Protein AF-A0A535NUN8-F1 (afdb_monomer)

Mean predicted aligned error: 3.13 Å

Solvent-accessible surface area (backbone atoms only — not comparable to full-atom values): 2850 Å² total; per-residue (Å²): 131,73,96,74,72,58,58,35,29,78,53,40,96,77,41,97,82,55,52,74,63,30,52,72,42,62,43,64,77,38,77,73,47,95,97,39,71,44,62,48,90,84,109

pLDDT: mean 94.07, std 6.94, range [66.06, 97.94]

Secondary structure (DSSP, 8-state):
--SSPPSS-TTTTT-TT--THHHHSPPPEEEEETTEEEE-TT-

Radius of gyration: 10.96 Å; 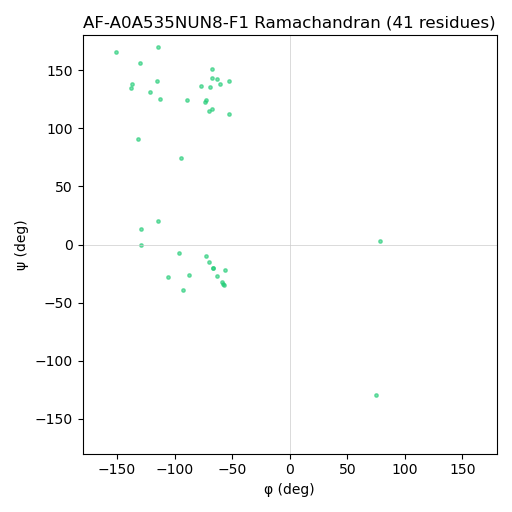Cα contacts (8 Å, |Δi|>4): 49; chains: 1; bounding box: 30×18×26 Å

Sequence (43 aa):
SPTNPPSGCHFRTRCPIATDYCAEVEPPLREVTKGQFAACHYA

Nearest PDB structures (foldseek):
  4fwi-assembly1_B  TM=9.145E-01  e=1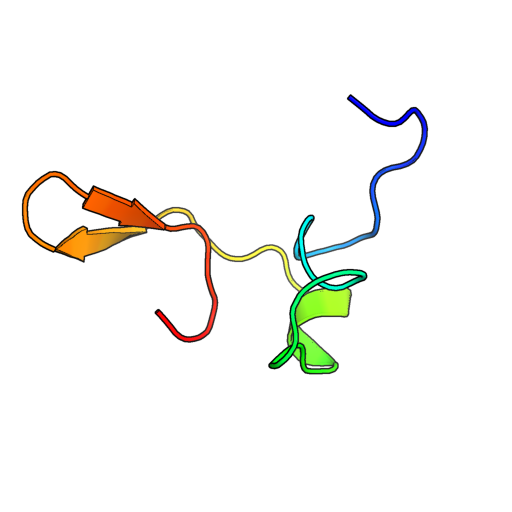.344E-03  Caldanaerobacter subterraneus subsp. tengcongensis MB4
  8j5t-assembly1_D  TM=8.666E-01  e=3.118E-02  Mycobacterium tuberculosis H37Rv
  8j5r-assembly1_D  TM=8.748E-01  e=3.436E-01  Mycobacterium tuberculosis H37Rv
  4ili-assembly1_A  TM=3.080E-01  e=5.726E+00  Saccharomyces cerevisiae S288C

Foldseek 3Di:
DDPDQQAAASCQVPDPPHDPNNRHHHADWDDPDVPDTDSDPPD

Structure (mmCIF, N/CA/C/O backbone):
data_AF-A0A535NUN8-F1
#
_entry.id   AF-A0A535NUN8-F1
#
loop_
_atom_site.group_PDB
_atom_site.id
_atom_site.type_symbol
_atom_site.label_atom_id
_atom_site.label_alt_id
_atom_site.label_comp_id
_atom_site.label_asym_id
_atom_site.label_entity_id
_atom_site.label_seq_id
_atom_site.pdbx_PDB_ins_code
_atom_site.Cartn_x
_atom_site.Cartn_y
_atom_site.Cartn_z
_atom_site.occupancy
_atom_site.B_iso_or_equiv
_atom_site.auth_seq_id
_atom_site.auth_comp_id
_atom_site.auth_asym_id
_atom_site.auth_atom_id
_atom_site.pdbx_PDB_model_num
ATOM 1 N N 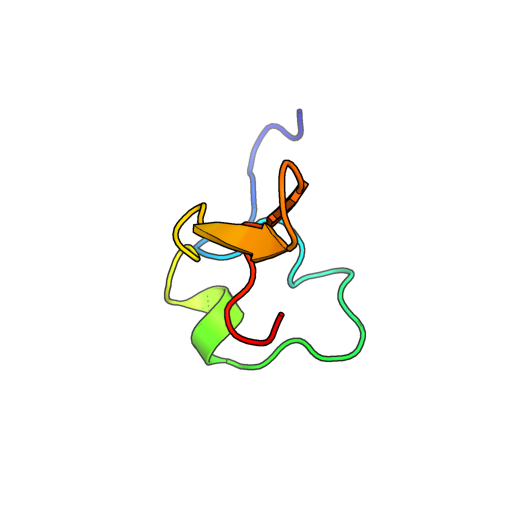. SER A 1 1 ? 15.586 -4.618 9.944 1.00 66.06 1 SER A N 1
ATOM 2 C CA . SER A 1 1 ? 15.061 -4.157 8.642 1.00 66.06 1 SER A CA 1
ATOM 3 C C . SER A 1 1 ? 15.984 -4.622 7.528 1.00 66.06 1 SER A C 1
ATOM 5 O O . SER A 1 1 ? 17.175 -4.726 7.804 1.00 66.06 1 SER A O 1
ATOM 7 N N . PRO A 1 2 ? 15.476 -4.973 6.331 1.00 69.56 2 PRO A N 1
ATOM 8 C CA . PRO A 1 2 ? 16.313 -5.457 5.231 1.00 69.56 2 PRO A CA 1
ATOM 9 C C . PRO A 1 2 ? 17.301 -4.380 4.766 1.00 69.56 2 PRO A C 1
ATOM 11 O O . PRO A 1 2 ? 16.950 -3.205 4.727 1.00 69.56 2 PRO A O 1
ATOM 14 N N . THR A 1 3 ? 18.518 -4.794 4.408 1.00 83.19 3 THR A N 1
ATOM 15 C CA . THR A 1 3 ? 19.629 -3.903 4.023 1.00 83.19 3 THR A CA 1
ATOM 16 C C . THR A 1 3 ? 19.334 -3.089 2.761 1.00 83.19 3 THR A C 1
ATOM 18 O O . THR A 1 3 ? 19.847 -1.988 2.623 1.00 83.19 3 THR A O 1
ATOM 21 N N . ASN A 1 4 ? 18.469 -3.601 1.877 1.00 82.69 4 ASN A N 1
ATOM 22 C CA . ASN A 1 4 ? 17.992 -2.913 0.678 1.00 82.69 4 ASN A CA 1
ATOM 23 C C . ASN A 1 4 ? 16.461 -3.024 0.605 1.00 82.69 4 ASN A C 1
ATOM 25 O O . ASN A 1 4 ? 15.945 -4.026 0.098 1.00 82.69 4 ASN A O 1
ATOM 29 N N . PRO A 1 5 ? 15.710 -2.062 1.169 1.00 84.75 5 PRO A N 1
ATOM 30 C CA . PRO A 1 5 ? 14.262 -2.057 1.048 1.00 84.75 5 PRO A CA 1
ATOM 31 C C . PRO A 1 5 ? 13.845 -1.797 -0.406 1.00 84.75 5 PRO A C 1
ATOM 33 O O . PRO A 1 5 ? 14.552 -1.118 -1.153 1.00 84.75 5 PRO A O 1
ATOM 36 N N . PRO A 1 6 ? 12.686 -2.319 -0.826 1.00 89.50 6 PRO A N 1
ATOM 37 C CA . PRO A 1 6 ? 12.223 -2.122 -2.185 1.00 89.50 6 PRO A CA 1
ATOM 38 C C . PRO A 1 6 ? 11.648 -0.681 -2.310 1.00 89.50 6 PRO A C 1
ATOM 40 O O . PRO A 1 6 ? 10.910 -0.240 -1.436 1.00 89.50 6 PRO A O 1
ATOM 43 N N . SER A 1 7 ? 11.956 0.057 -3.390 1.00 94.12 7 SER A N 1
ATOM 44 C CA . SER A 1 7 ? 11.527 1.463 -3.656 1.00 94.12 7 SER A CA 1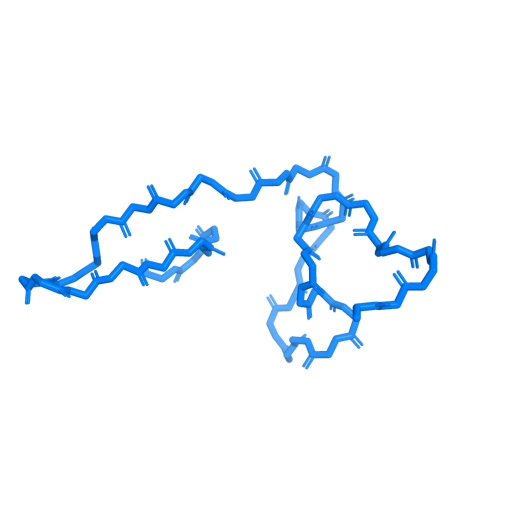
ATOM 45 C C . SER A 1 7 ? 10.016 1.746 -3.555 1.00 94.12 7 SER A C 1
ATOM 47 O O . SER A 1 7 ? 9.223 0.954 -4.030 1.00 94.12 7 SER A O 1
ATOM 49 N N . GLY A 1 8 ? 9.560 2.874 -3.022 1.00 96.25 8 GLY A N 1
ATOM 50 C CA . GLY A 1 8 ? 8.116 3.119 -2.892 1.00 96.25 8 GLY A CA 1
ATOM 51 C C . GLY A 1 8 ? 7.498 2.295 -1.754 1.00 96.25 8 GLY A C 1
ATOM 52 O O . GLY A 1 8 ? 8.003 2.304 -0.637 1.00 96.25 8 GLY A O 1
ATOM 53 N N . CYS A 1 9 ? 6.403 1.568 -1.991 1.00 97.00 9 CYS A N 1
ATOM 54 C CA . CYS A 1 9 ? 5.762 0.766 -0.947 1.00 97.00 9 CYS A CA 1
ATOM 55 C C . CYS A 1 9 ? 6.649 -0.412 -0.500 1.00 97.00 9 CYS A C 1
ATOM 57 O O . CYS A 1 9 ? 6.871 -1.379 -1.241 1.00 97.00 9 CYS A O 1
ATOM 59 N N . HIS A 1 10 ? 7.045 -0.388 0.776 1.00 95.00 10 HIS A N 1
ATOM 60 C CA . HIS A 1 10 ? 7.815 -1.443 1.445 1.00 95.00 10 HIS A CA 1
ATOM 61 C C . HIS A 1 10 ? 7.170 -2.838 1.402 1.00 95.00 10 HIS A C 1
ATOM 63 O O . HIS A 1 10 ? 7.853 -3.846 1.587 1.00 95.00 10 HIS A O 1
ATOM 69 N N . PHE A 1 11 ? 5.853 -2.916 1.202 1.00 95.31 11 PHE A N 1
ATOM 70 C CA . PHE A 1 11 ? 5.106 -4.172 1.187 1.00 95.31 11 PHE A CA 1
ATOM 71 C C . PHE A 1 11 ? 4.875 -4.728 -0.220 1.00 95.31 11 PHE A C 1
ATOM 73 O O . PHE A 1 11 ? 4.401 -5.855 -0.325 1.00 95.31 11 PHE A O 1
ATOM 80 N N . ARG A 1 12 ? 5.208 -4.005 -1.301 1.00 95.69 12 ARG A N 1
ATOM 81 C CA . ARG A 1 12 ? 4.780 -4.391 -2.660 1.00 95.69 12 ARG A CA 1
ATOM 82 C C . ARG A 1 12 ? 5.223 -5.790 -3.094 1.00 95.69 12 ARG A C 1
ATOM 84 O O . ARG A 1 12 ? 4.481 -6.462 -3.788 1.00 95.69 12 ARG A O 1
ATOM 91 N N . THR A 1 13 ? 6.399 -6.249 -2.661 1.00 94.88 13 THR A N 1
ATOM 92 C CA . THR A 1 13 ? 6.948 -7.561 -3.053 1.00 94.88 13 THR A CA 1
ATOM 93 C C . THR A 1 13 ? 6.222 -8.732 -2.391 1.00 94.88 13 THR A C 1
ATOM 95 O O . THR A 1 13 ? 6.450 -9.880 -2.754 1.00 94.88 13 THR A O 1
ATOM 98 N N . ARG A 1 14 ? 5.356 -8.447 -1.412 1.00 95.50 14 ARG A N 1
ATOM 99 C CA . ARG A 1 14 ? 4.567 -9.420 -0.645 1.00 95.50 14 ARG A CA 1
ATOM 100 C C . ARG A 1 14 ? 3.071 -9.091 -0.595 1.00 95.50 14 ARG A C 1
ATOM 102 O O . ARG A 1 14 ? 2.318 -9.805 0.057 1.00 95.50 14 ARG A O 1
ATOM 109 N N . CYS A 1 15 ? 2.638 -7.997 -1.219 1.00 97.00 15 CYS A N 1
ATOM 110 C CA . CYS A 1 15 ? 1.249 -7.553 -1.200 1.00 97.00 15 CYS A CA 1
ATOM 111 C C . CYS A 1 15 ? 0.491 -8.206 -2.369 1.00 97.00 15 CYS A C 1
ATOM 113 O O . CYS A 1 15 ? 0.908 -8.025 -3.512 1.00 97.00 15 CYS A O 1
ATOM 115 N N . PRO A 1 16 ? -0.624 -8.922 -2.127 1.00 97.06 16 PRO A N 1
ATOM 116 C CA . PRO A 1 16 ? -1.356 -9.622 -3.187 1.00 97.06 16 PRO A CA 1
ATOM 117 C C . PRO A 1 16 ? -2.092 -8.681 -4.153 1.00 97.06 16 PRO A C 1
ATOM 119 O O . PRO A 1 16 ? -2.509 -9.117 -5.219 1.00 97.06 16 PRO A O 1
ATOM 122 N N . ILE A 1 17 ? -2.255 -7.406 -3.786 1.00 97.06 17 ILE A N 1
ATOM 123 C CA . ILE A 1 17 ? -2.926 -6.368 -4.587 1.00 97.06 17 ILE A CA 1
ATOM 124 C C . ILE A 1 17 ? -1.960 -5.258 -5.031 1.00 97.06 17 ILE A C 1
ATOM 126 O O . ILE A 1 17 ? -2.380 -4.133 -5.293 1.00 97.06 17 ILE A O 1
ATOM 130 N N . ALA A 1 18 ? -0.650 -5.524 -5.038 1.00 97.38 18 ALA A N 1
ATOM 131 C CA . ALA A 1 18 ? 0.331 -4.539 -5.480 1.00 97.38 18 ALA A CA 1
ATOM 132 C C . ALA A 1 18 ? 0.102 -4.142 -6.946 1.00 97.38 18 ALA A C 1
ATOM 134 O O . ALA A 1 18 ? -0.136 -4.992 -7.800 1.00 97.38 18 ALA A O 1
ATOM 135 N N . THR A 1 19 ? 0.225 -2.847 -7.225 1.00 97.50 19 THR A N 1
ATOM 136 C CA . THR A 1 19 ? 0.211 -2.274 -8.574 1.00 97.50 19 THR A CA 1
ATOM 137 C C . THR A 1 19 ? 1.574 -1.659 -8.884 1.00 97.50 19 THR A C 1
ATOM 139 O O . THR A 1 19 ? 2.394 -1.480 -7.978 1.00 97.50 19 THR A O 1
ATOM 142 N N . ASP A 1 20 ? 1.810 -1.280 -10.140 1.00 97.62 20 ASP A N 1
ATOM 143 C CA . ASP A 1 20 ? 3.046 -0.592 -10.544 1.00 97.62 20 ASP A CA 1
ATOM 144 C C . ASP A 1 20 ? 3.266 0.705 -9.750 1.00 97.62 20 ASP A C 1
ATOM 146 O O . ASP A 1 20 ? 4.377 0.998 -9.307 1.00 97.62 20 ASP A O 1
ATOM 150 N N . TYR A 1 21 ? 2.181 1.409 -9.416 1.00 97.75 21 TYR A N 1
ATOM 151 C CA . TYR A 1 21 ? 2.225 2.614 -8.588 1.00 97.75 21 TYR A CA 1
ATOM 152 C C . TYR A 1 21 ? 2.828 2.364 -7.194 1.00 97.75 21 TYR A C 1
ATOM 154 O O . TYR A 1 21 ? 3.536 3.211 -6.647 1.00 97.75 21 TYR A O 1
ATOM 162 N N . CYS A 1 22 ? 2.631 1.167 -6.628 1.00 97.94 22 CYS A N 1
ATOM 163 C CA . CYS A 1 22 ? 3.254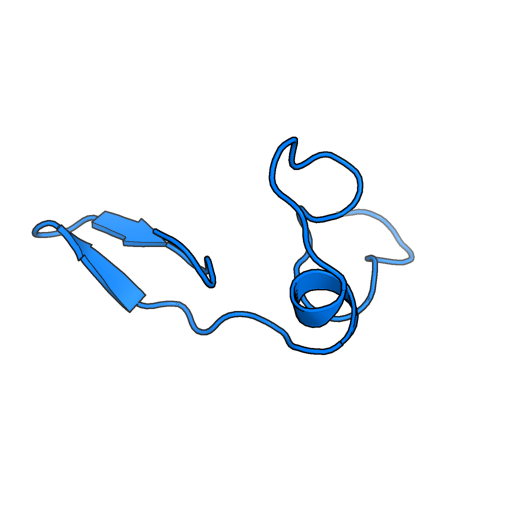 0.771 -5.365 1.00 97.94 22 CYS A CA 1
ATOM 164 C C . CYS A 1 22 ? 4.784 0.631 -5.461 1.00 97.94 22 CYS A C 1
ATOM 166 O O . CYS A 1 22 ? 5.439 0.625 -4.421 1.00 97.94 22 CYS A O 1
ATOM 168 N N . ALA A 1 23 ? 5.365 0.461 -6.651 1.00 97.25 23 ALA A N 1
ATOM 169 C CA . ALA A 1 23 ? 6.817 0.388 -6.855 1.00 97.25 23 ALA A CA 1
ATOM 170 C C . ALA A 1 23 ? 7.476 1.754 -7.057 1.00 97.25 23 ALA A C 1
ATOM 172 O O . ALA A 1 23 ? 8.664 1.911 -6.758 1.00 97.25 23 ALA A O 1
ATOM 173 N N . GLU A 1 24 ? 6.704 2.715 -7.549 1.00 97.69 24 GLU A N 1
ATOM 174 C CA . GLU A 1 24 ? 7.180 4.048 -7.903 1.00 97.69 24 GLU A CA 1
ATOM 175 C C . GLU A 1 24 ? 7.031 5.034 -6.746 1.00 97.69 24 GLU A C 1
ATOM 177 O O . GLU A 1 24 ? 7.928 5.839 -6.503 1.00 97.69 24 GLU A O 1
ATOM 182 N N . VAL A 1 25 ? 5.922 4.953 -6.002 1.00 97.50 25 VAL A N 1
ATOM 183 C CA . VAL A 1 25 ? 5.557 5.965 -5.005 1.00 97.50 25 VAL A CA 1
ATOM 184 C C . VAL A 1 25 ? 5.419 5.355 -3.618 1.00 97.50 25 VAL A C 1
ATOM 186 O O . VAL A 1 25 ? 4.737 4.346 -3.413 1.00 97.50 25 VAL A O 1
ATOM 189 N N . GLU A 1 26 ? 6.053 5.996 -2.637 1.00 96.94 26 GLU A N 1
ATOM 190 C CA . GLU A 1 26 ? 5.874 5.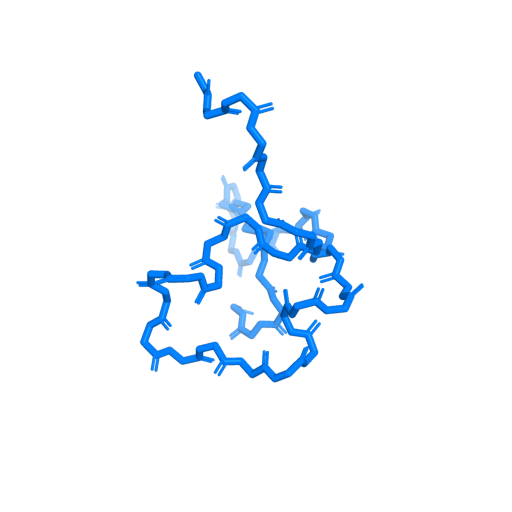662 -1.228 1.00 96.94 26 GLU A CA 1
ATOM 191 C C . G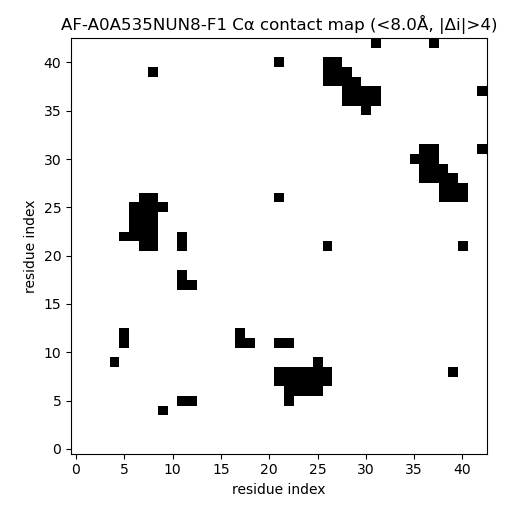LU A 1 26 ? 4.500 6.162 -0.749 1.00 96.94 26 GLU A C 1
ATOM 193 O O . GLU A 1 26 ? 4.191 7.348 -0.898 1.00 96.94 26 GLU A O 1
ATOM 198 N N . PRO A 1 27 ? 3.631 5.281 -0.222 1.00 97.06 27 PRO A N 1
ATOM 199 C CA . PRO A 1 27 ? 2.318 5.695 0.246 1.00 97.06 27 PRO A CA 1
ATOM 200 C C . PRO A 1 27 ? 2.434 6.561 1.505 1.00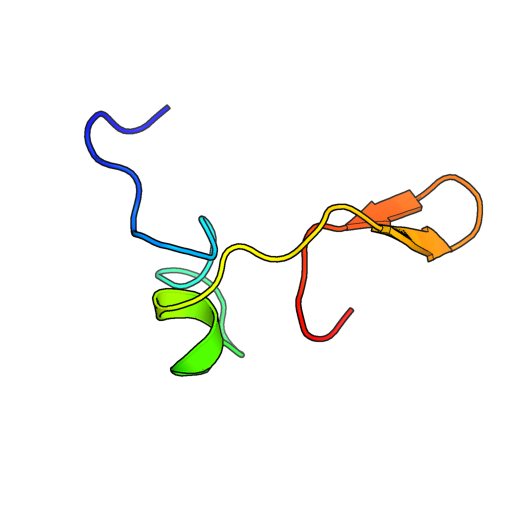 97.06 27 PRO A C 1
ATOM 202 O O . PRO A 1 27 ? 3.152 6.186 2.436 1.00 97.06 27 PRO A O 1
ATOM 205 N N . PRO A 1 28 ? 1.689 7.676 1.595 1.00 96.44 28 PRO A N 1
ATOM 206 C CA . PRO A 1 28 ? 1.672 8.477 2.807 1.00 96.44 28 PRO A CA 1
ATOM 207 C C . PRO A 1 28 ? 1.000 7.704 3.943 1.00 96.44 28 PRO A C 1
ATOM 209 O O . PRO A 1 28 ? 0.003 7.005 3.738 1.00 96.44 28 PRO A O 1
ATOM 212 N N . LEU A 1 29 ? 1.517 7.868 5.160 1.00 97.19 29 LEU A N 1
ATOM 213 C CA . LEU A 1 29 ? 0.839 7.393 6.359 1.00 97.19 29 LEU A CA 1
ATOM 214 C C . LEU A 1 29 ? -0.404 8.257 6.599 1.00 97.19 29 LEU A C 1
ATOM 216 O O . LEU A 1 29 ? -0.286 9.450 6.874 1.00 97.19 29 LEU A O 1
ATOM 220 N N . ARG A 1 30 ? -1.592 7.655 6.509 1.00 96.94 30 ARG A N 1
ATOM 221 C CA . ARG A 1 30 ? -2.869 8.338 6.753 1.00 96.94 30 ARG A CA 1
ATOM 222 C C . ARG A 1 30 ? -3.751 7.561 7.709 1.00 96.94 30 ARG A C 1
ATOM 224 O O . ARG A 1 30 ? -3.625 6.344 7.830 1.00 96.94 30 ARG A O 1
ATOM 231 N N . GLU A 1 31 ? -4.656 8.272 8.364 1.00 97.62 31 GLU A N 1
ATOM 232 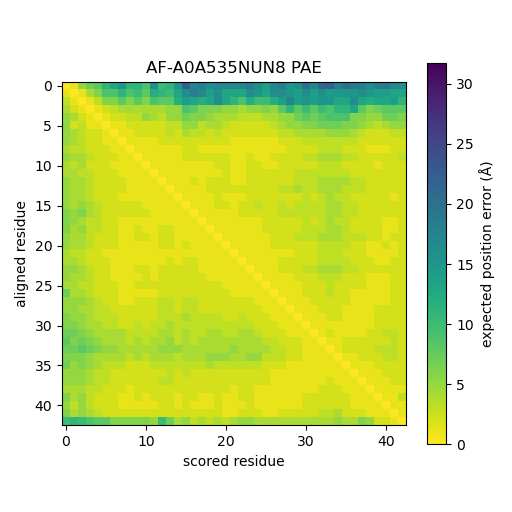C CA . GLU A 1 31 ? -5.705 7.664 9.176 1.00 97.62 31 GLU A CA 1
ATOM 233 C C . GLU A 1 31 ? -6.756 7.031 8.251 1.00 97.62 31 GLU A C 1
ATOM 235 O O . GLU A 1 31 ? -7.276 7.693 7.353 1.00 97.62 31 GLU A O 1
ATOM 240 N N . VAL A 1 32 ? -7.030 5.737 8.431 1.00 96.00 32 VAL A N 1
ATOM 241 C CA . VAL A 1 32 ? -8.014 4.976 7.629 1.00 96.00 32 VAL A CA 1
ATOM 242 C C . VAL A 1 32 ? -9.294 4.695 8.410 1.00 96.00 32 VAL A C 1
ATOM 244 O O . VAL A 1 32 ? -10.379 4.603 7.848 1.00 96.00 32 VAL A O 1
ATOM 247 N N . THR A 1 33 ? -9.175 4.612 9.729 1.00 95.88 33 THR A N 1
ATOM 248 C CA . THR A 1 33 ? -10.289 4.639 10.675 1.00 95.88 33 THR A CA 1
ATOM 249 C C . THR A 1 33 ? -9.782 5.232 11.985 1.00 95.88 33 THR A C 1
ATOM 251 O O . THR A 1 33 ? -8.574 5.364 12.169 1.00 95.88 33 THR A O 1
ATOM 254 N N . LYS A 1 34 ? -10.683 5.613 12.891 1.00 97.50 34 LYS A N 1
ATOM 255 C CA . LYS A 1 34 ? -10.352 6.349 14.117 1.00 97.50 34 LYS A CA 1
ATOM 256 C C . LYS A 1 34 ? -9.250 5.642 14.918 1.00 97.50 34 LYS A C 1
ATOM 258 O O . LYS A 1 34 ? -9.478 4.572 15.478 1.00 97.50 34 LYS A O 1
ATOM 263 N N . GLY A 1 35 ? -8.075 6.263 14.994 1.00 97.31 35 GLY A N 1
ATOM 264 C CA . GLY A 1 35 ? -6.899 5.735 15.692 1.00 97.31 35 GLY A CA 1
ATOM 265 C C . GLY A 1 35 ? -6.116 4.650 14.942 1.00 97.31 35 GLY A C 1
ATOM 266 O O . GLY A 1 35 ? -5.141 4.134 15.486 1.00 97.31 35 GLY A O 1
ATOM 267 N N . GLN A 1 36 ? -6.494 4.305 13.709 1.00 97.75 36 GLN A N 1
ATOM 268 C CA . GLN A 1 36 ? -5.783 3.351 12.859 1.00 97.75 36 GLN A CA 1
ATOM 269 C C . GLN A 1 36 ? -5.181 4.061 11.649 1.00 97.75 36 GLN A C 1
ATOM 271 O O . GLN A 1 36 ? -5.882 4.680 10.848 1.00 97.75 36 GLN A O 1
ATOM 276 N N . PHE A 1 37 ? -3.874 3.890 11.479 1.00 97.56 37 PHE A N 1
ATOM 277 C CA . PHE A 1 37 ? -3.118 4.493 10.392 1.00 97.56 37 PHE A CA 1
ATOM 278 C C . PHE A 1 37 ? -2.566 3.417 9.465 1.00 97.56 37 PHE A C 1
ATOM 280 O O . PHE A 1 37 ? -2.105 2.368 9.917 1.00 97.56 37 PHE A O 1
ATOM 287 N N . ALA A 1 38 ? -2.588 3.691 8.165 1.00 96.94 38 ALA A N 1
ATOM 288 C CA . ALA A 1 38 ? -1.987 2.837 7.157 1.00 96.94 38 ALA A CA 1
ATOM 289 C C . ALA A 1 38 ? -1.232 3.677 6.127 1.00 96.94 38 ALA A C 1
ATOM 291 O O . ALA A 1 38 ? -1.711 4.712 5.667 1.00 96.94 38 ALA A O 1
ATOM 292 N N . ALA A 1 39 ? -0.054 3.194 5.741 1.00 97.12 39 ALA A N 1
ATOM 293 C CA . ALA A 1 39 ? 0.686 3.677 4.584 1.00 97.12 39 ALA A CA 1
ATOM 294 C C . ALA A 1 39 ? 0.341 2.778 3.387 1.00 97.12 39 ALA A C 1
ATOM 296 O O . ALA A 1 39 ? 1.101 1.884 3.013 1.00 97.12 39 ALA A O 1
ATOM 297 N N . CYS A 1 40 ? -0.867 2.954 2.842 1.00 96.94 40 CYS A N 1
ATOM 298 C CA . CYS A 1 40 ? -1.378 2.177 1.715 1.00 96.94 40 CYS A CA 1
ATOM 299 C C . CYS A 1 40 ? -2.109 3.076 0.712 1.00 96.94 40 CYS A C 1
ATOM 301 O O . CYS A 1 40 ? -2.964 3.886 1.083 1.00 96.94 40 CYS A O 1
ATOM 303 N N . HIS A 1 41 ? -1.815 2.870 -0.572 1.00 96.50 41 HIS A N 1
ATOM 304 C CA . HIS A 1 41 ? -2.463 3.577 -1.681 1.00 96.50 41 HIS A CA 1
ATOM 305 C C . HIS A 1 41 ? -3.955 3.233 -1.831 1.00 96.50 41 HIS A C 1
ATOM 307 O O . HIS A 1 41 ? -4.695 4.028 -2.397 1.00 96.50 41 HIS A O 1
ATOM 313 N N . TYR A 1 42 ? -4.409 2.095 -1.286 1.00 94.75 42 TYR A N 1
ATOM 314 C CA . TYR A 1 42 ? -5.754 1.537 -1.513 1.00 94.75 42 TYR A CA 1
ATOM 315 C C . TYR A 1 42 ? -6.529 1.163 -0.233 1.00 94.75 42 TYR A C 1
ATOM 317 O O . TYR A 1 42 ? -7.501 0.417 -0.314 1.00 94.75 42 TYR A O 1
ATOM 325 N N . ALA A 1 43 ? -6.076 1.610 0.946 1.00 87.38 43 ALA A N 1
ATOM 326 C CA . ALA A 1 43 ? -6.721 1.310 2.237 1.00 87.38 43 ALA A CA 1
ATOM 327 C C . ALA A 1 43 ? -7.887 2.240 2.611 1.00 87.38 43 ALA A C 1
ATOM 329 O O . ALA A 1 43 ? -7.974 3.361 2.061 1.00 87.38 43 ALA A O 1
#